Protein AF-A0A820RPF2-F1 (afdb_monomer_lite)

InterPro domains:
  IPR001774 Delta/Serrate/lag-2 (DSL) protein [PF01414] (63-104)
  IPR001774 Delta/Serrate/lag-2 (DSL) protein [SM00051] (49-103)

Sequence (118 aa):
IVEVFDIDDINNHTIHDSIDFYGRTLLDLKLYRTIDIAQPQRLYLRSLFGTYTNLTADFSLYCSPNYYDENCETFCLPNEQRYECDLNTGQKICKHGYIGSDCLSDVRACEDQPCLNN

Radius of gyration: 26.27 Å; chains: 1; bounding box: 56×27×83 Å

Organism: NCBI:txid433720

Structure (mmCIF, N/CA/C/O backbone):
data_AF-A0A820RPF2-F1
#
_entry.id   AF-A0A820RPF2-F1
#
loop_
_atom_site.group_PDB
_atom_site.id
_atom_site.type_symbol
_atom_site.label_atom_id
_atom_site.label_alt_id
_atom_site.label_comp_id
_atom_site.label_asym_id
_atom_site.label_entity_id
_atom_site.label_seq_id
_atom_site.pdbx_PDB_ins_code
_atom_site.Cartn_x
_atom_site.Cartn_y
_atom_site.Cartn_z
_atom_site.occupancy
_atom_site.B_iso_or_equiv
_atom_site.auth_seq_id
_atom_site.auth_comp_id
_atom_site.auth_asym_id
_atom_site.auth_atom_id
_atom_site.pdbx_PDB_model_num
ATOM 1 N N . ILE A 1 1 ? 2.648 -0.717 -17.819 1.00 66.19 1 ILE A N 1
ATOM 2 C CA . ILE A 1 1 ? 3.615 -0.979 -18.914 1.00 66.19 1 ILE A CA 1
ATOM 3 C C . ILE A 1 1 ? 4.735 0.032 -18.730 1.00 66.19 1 ILE A C 1
ATOM 5 O O . ILE A 1 1 ? 4.422 1.166 -18.394 1.00 66.19 1 ILE A O 1
ATOM 9 N N . VAL A 1 2 ? 5.999 -0.379 -18.826 1.00 72.69 2 VAL A N 1
ATOM 10 C CA . VAL A 1 2 ? 7.140 0.552 -18.834 1.00 72.69 2 VAL A CA 1
ATOM 11 C C . VAL A 1 2 ? 7.586 0.712 -20.273 1.00 72.69 2 VAL A C 1
ATOM 13 O O . VAL A 1 2 ? 7.833 -0.294 -20.937 1.00 72.69 2 VAL A O 1
ATOM 16 N N . GLU A 1 3 ? 7.668 1.955 -20.726 1.00 69.62 3 GLU A N 1
ATOM 17 C CA . GLU A 1 3 ? 8.021 2.325 -22.092 1.00 69.62 3 GLU A CA 1
ATOM 18 C C . GLU A 1 3 ? 9.249 3.236 -22.074 1.00 69.62 3 GLU A C 1
ATOM 20 O O . GLU A 1 3 ? 9.348 4.136 -21.239 1.00 69.62 3 GLU A O 1
ATOM 25 N N . VAL A 1 4 ? 10.200 2.971 -22.964 1.00 73.00 4 VAL A N 1
ATOM 26 C CA . VAL A 1 4 ? 11.450 3.718 -23.122 1.00 73.00 4 VAL A CA 1
ATOM 27 C C . VAL A 1 4 ? 11.578 4.083 -24.593 1.00 73.00 4 VAL A C 1
ATOM 29 O O . VAL A 1 4 ? 11.419 3.214 -25.448 1.00 73.00 4 VAL A O 1
ATOM 32 N N . PHE A 1 5 ? 11.851 5.351 -24.875 1.00 68.19 5 PHE A N 1
ATOM 33 C CA . PHE A 1 5 ? 12.005 5.885 -26.225 1.00 68.19 5 PHE A CA 1
ATOM 34 C C . PHE A 1 5 ? 13.313 6.660 -26.296 1.00 68.19 5 PHE A C 1
ATOM 36 O O . PHE A 1 5 ? 13.634 7.399 -25.361 1.00 68.19 5 PHE A O 1
ATOM 43 N N . ASP A 1 6 ? 14.024 6.506 -27.39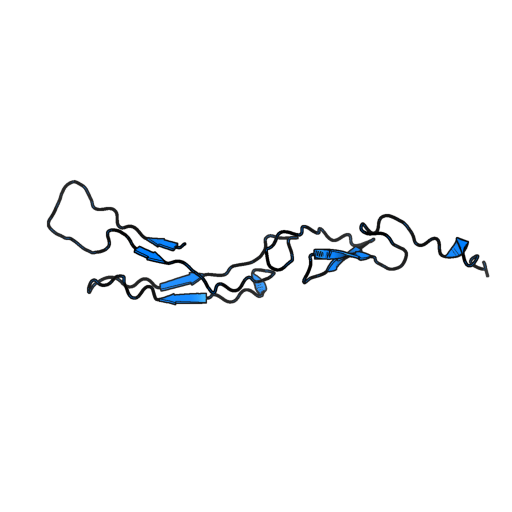9 1.00 68.31 6 ASP A N 1
ATOM 44 C CA . ASP A 1 6 ? 15.100 7.397 -27.803 1.00 68.31 6 ASP A CA 1
ATOM 45 C C . ASP A 1 6 ? 14.537 8.488 -28.720 1.00 68.31 6 ASP A C 1
ATOM 47 O O . ASP A 1 6 ? 13.596 8.254 -29.483 1.00 68.31 6 ASP A O 1
ATOM 51 N N . ILE A 1 7 ? 15.055 9.704 -28.590 1.00 66.75 7 ILE A N 1
ATOM 52 C CA . ILE A 1 7 ? 14.621 10.857 -29.382 1.00 66.75 7 ILE A CA 1
ATOM 53 C C . ILE A 1 7 ? 15.810 11.266 -30.244 1.00 66.75 7 ILE A C 1
ATOM 55 O O . ILE A 1 7 ? 16.695 11.979 -29.774 1.00 66.75 7 ILE A O 1
ATOM 59 N N . ASP A 1 8 ? 15.803 10.840 -31.506 1.00 64.38 8 ASP A N 1
ATOM 60 C CA . ASP A 1 8 ? 16.828 11.229 -32.475 1.00 64.38 8 ASP A CA 1
ATOM 61 C C . ASP A 1 8 ? 16.780 12.740 -32.781 1.00 64.38 8 ASP A C 1
ATOM 63 O O . ASP A 1 8 ? 15.716 13.329 -33.011 1.00 64.38 8 ASP A O 1
ATOM 67 N N . ASP A 1 9 ? 17.956 13.368 -32.872 1.00 60.47 9 ASP A N 1
ATOM 68 C CA . ASP A 1 9 ? 18.114 14.752 -33.327 1.00 60.47 9 ASP A CA 1
ATOM 69 C C . ASP A 1 9 ? 17.951 14.834 -34.862 1.00 60.47 9 ASP A C 1
ATOM 71 O O . ASP A 1 9 ? 18.739 14.286 -35.634 1.00 60.47 9 ASP A O 1
ATOM 75 N N . ILE A 1 10 ? 16.944 15.588 -35.316 1.00 60.91 10 ILE A N 1
ATOM 76 C CA . ILE A 1 10 ? 16.428 15.684 -36.704 1.00 60.91 10 ILE A CA 1
ATOM 77 C C . 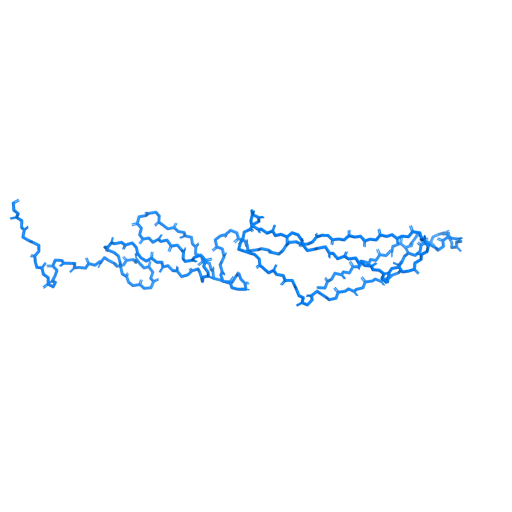ILE A 1 10 ? 17.481 16.068 -37.779 1.00 60.91 10 ILE A C 1
ATOM 79 O O . ILE A 1 10 ? 17.197 15.996 -38.974 1.00 60.91 10 ILE A O 1
ATOM 83 N N . ASN A 1 11 ? 18.707 16.454 -37.407 1.00 59.62 11 ASN A N 1
ATOM 84 C CA . ASN A 1 11 ? 19.642 17.132 -38.314 1.00 59.62 11 ASN A CA 1
ATOM 85 C C . ASN A 1 11 ? 21.009 16.461 -38.547 1.00 59.62 11 ASN A C 1
ATOM 87 O O . ASN A 1 11 ? 21.828 17.065 -39.243 1.00 59.62 11 ASN A O 1
ATOM 91 N N . ASN A 1 12 ? 21.308 15.258 -38.036 1.00 59.03 12 ASN A N 1
ATOM 92 C CA . ASN A 1 12 ? 22.590 14.611 -38.370 1.00 59.03 12 ASN A CA 1
ATOM 93 C C . ASN A 1 12 ? 22.571 13.075 -38.294 1.00 59.03 12 ASN A C 1
ATOM 95 O O . ASN A 1 12 ? 22.893 12.457 -37.283 1.00 59.03 12 ASN A O 1
ATOM 99 N N . HIS A 1 13 ? 22.230 12.458 -39.420 1.00 59.56 13 HIS A N 1
ATOM 100 C CA . HIS A 1 13 ? 21.924 11.036 -39.557 1.00 59.56 13 HIS A CA 1
ATOM 101 C C . HIS A 1 13 ? 23.173 10.159 -39.785 1.00 59.56 13 HIS A C 1
ATOM 103 O O . HIS A 1 13 ? 23.284 9.471 -40.799 1.00 59.56 13 HIS A O 1
ATOM 109 N N . THR A 1 14 ? 24.155 10.189 -38.879 1.00 54.91 14 THR A N 1
ATOM 110 C CA . THR A 1 14 ? 25.343 9.311 -39.008 1.00 54.91 14 THR A CA 1
ATOM 111 C C . THR A 1 14 ? 25.822 8.651 -37.717 1.00 54.91 14 THR A C 1
ATOM 113 O O . THR A 1 14 ? 26.865 8.001 -37.731 1.00 54.91 14 THR A O 1
ATOM 116 N N . ILE A 1 15 ? 25.085 8.766 -36.612 1.00 56.16 15 ILE A N 1
ATOM 117 C CA . ILE A 1 15 ? 25.396 8.049 -35.369 1.00 56.16 15 ILE A CA 1
ATOM 118 C C . ILE A 1 15 ? 24.078 7.509 -34.806 1.00 56.16 15 ILE A C 1
ATOM 120 O O . ILE A 1 15 ? 23.439 8.169 -34.008 1.00 56.16 15 ILE A O 1
ATOM 124 N N . HIS A 1 16 ? 23.623 6.352 -35.296 1.00 57.19 16 HIS A N 1
ATOM 125 C CA . HIS A 1 16 ? 22.514 5.637 -34.656 1.00 57.19 16 HIS A CA 1
ATOM 126 C C . HIS A 1 16 ? 23.057 4.956 -33.400 1.00 57.19 16 HIS A C 1
ATOM 128 O O . HIS A 1 16 ? 23.820 3.990 -33.500 1.00 57.19 16 HIS A O 1
ATOM 134 N N . ASP A 1 17 ? 22.695 5.467 -32.230 1.00 56.38 17 ASP A N 1
ATOM 135 C CA . ASP A 1 17 ? 23.156 5.001 -30.927 1.00 56.38 17 ASP A CA 1
ATOM 136 C C . ASP A 1 17 ? 22.124 4.166 -30.158 1.00 56.38 17 ASP A C 1
ATOM 138 O O . ASP A 1 17 ? 22.404 3.796 -29.034 1.00 56.38 17 ASP A O 1
ATOM 142 N N . SER A 1 18 ? 21.054 3.666 -30.790 1.00 61.06 18 SER A N 1
ATOM 143 C CA . SER A 1 18 ? 20.109 2.695 -30.185 1.00 61.06 18 SER A CA 1
ATOM 144 C C . SER A 1 18 ? 19.358 3.269 -28.951 1.00 61.06 18 SER A C 1
ATOM 146 O O . SER A 1 18 ? 19.916 3.313 -27.855 1.00 61.06 18 SER A O 1
ATOM 148 N N . ILE A 1 19 ? 18.039 3.536 -29.010 1.00 57.97 19 ILE A N 1
ATOM 149 C CA . ILE A 1 19 ? 16.885 2.597 -29.129 1.00 57.97 19 ILE A CA 1
ATOM 150 C C . ILE A 1 19 ? 15.554 3.319 -29.435 1.00 57.97 19 ILE A C 1
ATOM 152 O O . ILE A 1 19 ? 14.977 3.966 -28.569 1.00 57.97 19 ILE A O 1
ATOM 156 N N . ASP A 1 20 ? 14.943 3.044 -30.588 1.00 60.09 20 ASP A N 1
ATOM 157 C CA . ASP A 1 20 ? 13.740 3.760 -31.061 1.00 60.09 20 ASP A CA 1
ATOM 158 C C . ASP A 1 20 ? 12.432 3.510 -30.253 1.00 60.09 20 ASP A C 1
ATOM 160 O O . ASP A 1 20 ? 11.576 4.389 -30.179 1.00 60.09 20 ASP A O 1
ATOM 164 N N . PHE A 1 21 ? 12.234 2.336 -29.627 1.00 61.25 21 PHE A N 1
ATOM 165 C CA . PHE A 1 21 ? 11.159 2.069 -28.640 1.00 61.25 21 PHE A CA 1
ATOM 166 C C . PHE A 1 21 ? 11.364 0.728 -27.917 1.00 61.25 21 PHE A C 1
ATOM 168 O O . PHE A 1 21 ? 11.639 -0.298 -28.542 1.00 61.25 21 PHE A O 1
ATOM 175 N N . TYR A 1 22 ? 11.129 0.697 -26.605 1.00 71.06 22 TYR A N 1
ATOM 176 C CA . TYR A 1 22 ? 11.077 -0.522 -25.804 1.00 71.06 22 TYR A CA 1
ATOM 177 C C . TYR A 1 22 ? 9.918 -0.487 -24.810 1.00 71.06 22 TYR A C 1
ATOM 179 O O . TYR A 1 22 ? 9.898 0.335 -23.899 1.00 71.06 22 TYR A O 1
ATOM 187 N N . GLY A 1 23 ? 8.987 -1.432 -24.940 1.00 68.69 23 GLY A N 1
ATOM 188 C CA . GLY A 1 23 ? 7.879 -1.631 -24.009 1.00 68.69 23 GLY A CA 1
ATOM 189 C C . GLY A 1 23 ? 7.992 -2.961 -23.266 1.00 68.69 23 GLY A C 1
ATOM 190 O O . GLY A 1 23 ? 8.195 -4.010 -23.880 1.00 68.69 23 GLY A O 1
ATOM 191 N N . ARG A 1 24 ? 7.805 -2.954 -21.942 1.00 74.62 24 ARG A N 1
ATOM 192 C CA . ARG A 1 24 ? 7.656 -4.178 -21.140 1.00 74.62 24 ARG A CA 1
ATOM 193 C C . ARG A 1 24 ? 6.444 -4.098 -20.219 1.00 74.62 24 ARG A C 1
ATOM 195 O O . ARG A 1 24 ? 6.334 -3.216 -19.364 1.00 74.62 24 ARG A O 1
ATOM 202 N N . THR A 1 25 ? 5.547 -5.072 -20.345 1.00 74.19 25 THR A N 1
ATOM 203 C CA . THR A 1 25 ? 4.462 -5.282 -19.380 1.00 74.19 25 THR A CA 1
ATOM 204 C C . THR A 1 25 ? 5.016 -5.936 -18.120 1.00 74.19 25 THR A C 1
ATOM 206 O O . THR A 1 25 ? 5.739 -6.930 -18.189 1.00 74.19 25 THR A O 1
ATOM 209 N N . LEU A 1 26 ? 4.686 -5.363 -16.963 1.00 75.50 26 LEU A N 1
ATOM 210 C CA . LEU A 1 26 ? 5.103 -5.872 -15.662 1.00 75.50 26 LEU A CA 1
ATOM 211 C C . LEU A 1 26 ? 3.946 -6.685 -15.083 1.00 75.50 26 LEU A C 1
ATOM 213 O O . LEU A 1 26 ? 2.973 -6.103 -14.617 1.00 75.50 26 LEU A O 1
ATOM 217 N N . LEU A 1 27 ? 4.024 -8.011 -15.206 1.00 71.75 27 LEU A N 1
ATOM 218 C CA . LEU A 1 27 ? 2.938 -8.922 -14.819 1.00 71.75 27 LEU A CA 1
ATOM 219 C C . LEU A 1 27 ? 3.035 -9.398 -13.359 1.00 71.75 27 LEU A C 1
ATOM 221 O O . LEU A 1 27 ? 2.017 -9.750 -12.783 1.00 71.75 27 LEU A O 1
ATOM 225 N N . ASP A 1 28 ? 4.224 -9.335 -12.747 1.00 76.94 28 ASP A N 1
ATOM 226 C CA . ASP A 1 28 ? 4.498 -9.936 -11.428 1.00 76.94 28 ASP A CA 1
ATOM 227 C C . ASP A 1 28 ? 4.908 -8.904 -10.361 1.00 76.94 28 ASP A C 1
ATOM 229 O O . ASP A 1 28 ? 5.702 -9.191 -9.457 1.00 76.94 28 ASP A O 1
ATOM 233 N N . LEU A 1 29 ? 4.403 -7.671 -10.471 1.00 83.00 29 LEU A N 1
ATOM 234 C CA . LEU A 1 29 ? 4.681 -6.654 -9.462 1.00 83.00 29 LEU A CA 1
ATOM 235 C C . LEU A 1 29 ? 3.996 -7.016 -8.149 1.00 83.00 29 LEU A C 1
ATOM 237 O O . LEU A 1 29 ? 2.799 -7.282 -8.099 1.00 83.00 29 LEU A O 1
ATOM 241 N N . LYS A 1 30 ? 4.771 -6.984 -7.068 1.00 89.38 30 LYS A N 1
ATOM 242 C CA . LYS A 1 30 ? 4.242 -7.124 -5.716 1.00 89.38 30 LYS A CA 1
ATOM 243 C C . LYS A 1 30 ? 3.834 -5.744 -5.251 1.00 89.38 30 LYS A C 1
ATOM 245 O O . LYS A 1 30 ? 4.659 -4.828 -5.238 1.00 89.38 30 LYS A O 1
ATOM 250 N N . LEU A 1 31 ? 2.574 -5.632 -4.870 1.00 90.50 31 LEU A N 1
ATOM 251 C CA . LEU A 1 31 ? 2.058 -4.476 -4.176 1.00 90.50 31 LEU A CA 1
ATOM 252 C C . LEU A 1 31 ? 2.394 -4.591 -2.689 1.00 90.50 31 LEU A C 1
ATOM 254 O O . LEU A 1 31 ? 2.215 -5.642 -2.073 1.00 90.50 31 LEU A O 1
ATOM 258 N N . TYR A 1 32 ? 2.893 -3.502 -2.123 1.00 92.94 32 TYR A N 1
ATOM 259 C CA . TYR A 1 32 ? 3.178 -3.378 -0.703 1.00 92.94 32 TYR A CA 1
ATOM 260 C C . TYR A 1 32 ? 2.209 -2.395 -0.058 1.00 92.94 32 TYR A C 1
ATOM 262 O O . TYR A 1 32 ? 1.703 -1.472 -0.686 1.00 92.94 32 TYR A O 1
ATOM 270 N N . ARG A 1 33 ? 1.972 -2.548 1.240 1.00 91.81 33 ARG A N 1
ATOM 271 C CA . ARG A 1 33 ? 1.077 -1.631 1.950 1.00 91.81 33 ARG A CA 1
ATOM 272 C C . ARG A 1 33 ? 1.648 -0.213 2.021 1.00 91.81 33 ARG A C 1
ATOM 274 O O . ARG A 1 33 ? 0.924 0.757 1.858 1.00 91.81 33 ARG A O 1
ATOM 281 N N . THR A 1 34 ? 2.943 -0.091 2.287 1.00 91.00 34 THR A N 1
ATOM 282 C CA . THR A 1 34 ? 3.603 1.192 2.533 1.00 91.00 34 THR A CA 1
ATOM 283 C C . THR A 1 34 ? 5.027 1.186 1.989 1.00 91.00 34 THR A C 1
ATOM 285 O O . THR A 1 34 ? 5.620 0.128 1.763 1.00 91.00 34 THR A O 1
ATOM 288 N N . ILE A 1 35 ? 5.586 2.379 1.775 1.00 90.88 35 ILE A N 1
ATOM 289 C CA . ILE A 1 35 ? 6.933 2.542 1.215 1.00 90.88 35 ILE A CA 1
ATOM 290 C C . ILE A 1 35 ? 8.036 1.977 2.126 1.00 90.88 35 ILE A C 1
ATOM 292 O O . ILE A 1 35 ? 9.039 1.485 1.625 1.00 90.88 35 ILE A O 1
ATOM 296 N N . ASP A 1 36 ? 7.851 1.992 3.449 1.00 91.69 36 ASP A N 1
ATOM 297 C CA . ASP A 1 36 ? 8.836 1.522 4.435 1.00 91.69 36 ASP A CA 1
ATOM 298 C C . ASP A 1 36 ? 9.065 0.006 4.399 1.00 91.69 36 ASP A C 1
ATOM 300 O O . ASP A 1 36 ? 10.165 -0.456 4.701 1.00 91.69 36 ASP A O 1
ATOM 304 N N . ILE A 1 37 ? 8.057 -0.768 3.988 1.00 91.25 37 ILE A N 1
ATOM 305 C CA . ILE A 1 37 ? 8.178 -2.223 3.815 1.00 91.25 37 ILE A CA 1
ATOM 306 C C . ILE A 1 37 ? 8.400 -2.628 2.356 1.00 91.25 37 ILE A C 1
ATOM 308 O O . ILE A 1 37 ? 8.670 -3.802 2.081 1.00 91.25 37 ILE A O 1
ATOM 312 N N . ALA A 1 38 ? 8.252 -1.689 1.418 1.00 92.75 38 ALA A N 1
ATOM 313 C CA . ALA A 1 38 ? 8.332 -1.976 -0.001 1.00 92.75 38 ALA A CA 1
ATOM 314 C C . ALA A 1 38 ? 9.753 -2.386 -0.391 1.00 92.75 38 ALA A C 1
ATOM 316 O O . ALA A 1 38 ? 10.718 -1.657 -0.163 1.00 92.75 38 ALA A O 1
ATOM 317 N N . GLN A 1 39 ? 9.877 -3.563 -1.004 1.00 91.50 39 GLN A N 1
ATOM 318 C CA . GLN A 1 39 ? 11.154 -4.044 -1.518 1.00 91.50 39 GLN A CA 1
ATOM 319 C C . GLN A 1 39 ? 11.235 -3.771 -3.022 1.00 91.50 39 GLN A C 1
ATOM 321 O O . GLN A 1 39 ? 10.330 -4.190 -3.753 1.00 91.50 39 GLN A O 1
ATOM 326 N N . PRO A 1 40 ? 12.303 -3.103 -3.495 1.00 89.69 40 PRO A N 1
ATOM 327 C CA . PRO A 1 40 ? 12.447 -2.782 -4.902 1.00 89.69 40 PRO A CA 1
ATOM 328 C C . PRO A 1 40 ? 12.600 -4.055 -5.729 1.00 89.69 40 PRO A C 1
ATOM 330 O O . PRO A 1 40 ? 13.434 -4.922 -5.454 1.00 89.69 40 PRO A O 1
ATOM 333 N N . GLN A 1 41 ? 11.797 -4.150 -6.779 1.00 87.75 41 GLN A N 1
ATOM 334 C CA . GLN A 1 41 ? 11.901 -5.193 -7.780 1.00 87.75 41 GLN A CA 1
ATOM 335 C C . GLN A 1 41 ? 12.785 -4.721 -8.918 1.00 87.75 41 GLN A C 1
ATOM 337 O O . GLN A 1 41 ? 12.443 -3.783 -9.642 1.00 87.75 41 GLN A O 1
ATOM 342 N N . ARG A 1 42 ? 13.920 -5.403 -9.081 1.00 85.06 42 ARG A N 1
ATOM 343 C CA . ARG A 1 42 ? 14.884 -5.100 -10.132 1.00 85.06 42 ARG A CA 1
ATOM 344 C C . ARG A 1 42 ? 14.508 -5.758 -11.444 1.00 85.06 42 ARG A C 1
ATOM 346 O O . ARG A 1 42 ? 14.376 -6.980 -11.529 1.00 85.06 42 ARG A O 1
ATOM 353 N N . LEU A 1 43 ? 14.440 -4.953 -12.495 1.00 78.56 43 LEU A N 1
ATOM 354 C CA . LEU A 1 43 ? 14.203 -5.403 -13.854 1.00 78.56 43 LEU A CA 1
ATOM 355 C C . LEU A 1 43 ? 15.404 -5.072 -14.732 1.00 78.56 43 LEU A C 1
ATOM 357 O O . LEU A 1 43 ? 15.780 -3.916 -14.915 1.00 78.56 43 LEU A O 1
ATOM 361 N N . TYR A 1 44 ? 15.980 -6.124 -15.309 1.00 73.75 44 TYR A N 1
ATOM 362 C CA . TYR A 1 44 ? 17.013 -6.014 -16.331 1.00 73.75 44 TYR A CA 1
ATOM 363 C C . TYR A 1 44 ? 16.342 -5.971 -17.697 1.00 73.75 44 TYR A C 1
ATOM 365 O O . TYR A 1 44 ? 15.799 -6.981 -18.157 1.00 73.75 44 TYR A O 1
ATOM 373 N N . LEU A 1 45 ? 16.376 -4.818 -18.354 1.00 69.88 45 LEU A N 1
ATOM 374 C CA . LEU A 1 45 ? 15.800 -4.651 -19.683 1.00 69.88 45 LEU A CA 1
ATOM 375 C C . LEU A 1 45 ? 16.842 -5.099 -20.712 1.00 69.88 45 LEU A C 1
ATOM 377 O O . LEU A 1 45 ? 17.501 -4.305 -21.368 1.00 69.88 45 LEU A O 1
ATOM 381 N N . ARG A 1 46 ? 17.050 -6.422 -20.777 1.00 59.28 46 ARG A N 1
ATOM 382 C CA . ARG A 1 46 ? 18.133 -7.035 -21.564 1.00 59.28 46 ARG A CA 1
ATOM 383 C C . ARG A 1 46 ? 17.923 -6.894 -23.069 1.00 59.28 46 ARG A C 1
ATOM 385 O O . ARG A 1 46 ? 18.902 -6.844 -23.789 1.00 59.28 46 ARG A O 1
ATOM 392 N N . SER A 1 47 ? 16.676 -6.783 -23.534 1.00 51.44 47 SER A N 1
ATOM 393 C CA . SER A 1 47 ? 16.339 -6.651 -24.960 1.00 51.44 47 SER A CA 1
ATOM 394 C C . SER A 1 47 ? 16.381 -5.203 -25.469 1.00 51.44 47 SER A C 1
ATOM 396 O O . SER A 1 47 ? 15.559 -4.804 -26.286 1.00 51.44 47 SER A O 1
ATOM 398 N N . LEU A 1 48 ? 17.350 -4.440 -24.972 1.00 54.38 48 LEU A N 1
ATOM 399 C CA . LEU A 1 48 ? 17.752 -3.115 -25.436 1.00 54.38 48 LEU A CA 1
ATOM 400 C C . LEU A 1 48 ? 19.032 -3.243 -26.300 1.00 54.38 48 LEU A C 1
ATOM 402 O O . LEU A 1 48 ? 19.978 -2.477 -26.154 1.00 54.38 48 LEU A O 1
ATOM 406 N N . PHE A 1 49 ? 19.128 -4.308 -27.108 1.00 47.75 49 PHE A N 1
ATOM 407 C CA . PHE A 1 49 ? 20.394 -4.807 -27.662 1.00 47.75 49 PHE A CA 1
ATOM 408 C C . PHE A 1 49 ? 20.974 -3.925 -28.782 1.00 47.75 49 PHE A C 1
ATOM 410 O O . PHE A 1 49 ? 20.857 -4.239 -29.963 1.00 47.75 49 PHE A O 1
ATOM 417 N N . GLY A 1 50 ? 21.697 -2.885 -28.370 1.00 52.03 50 GLY A N 1
ATOM 418 C CA . GLY A 1 50 ? 22.940 -2.429 -28.994 1.00 52.03 50 GLY A CA 1
ATOM 419 C C . GLY A 1 50 ? 24.130 -2.703 -28.057 1.00 52.03 50 GLY A C 1
ATOM 420 O O . GLY A 1 50 ? 23.949 -3.015 -26.881 1.00 52.03 50 GLY A O 1
ATOM 421 N N . THR A 1 51 ? 25.370 -2.593 -28.539 1.00 54.91 51 THR A N 1
ATOM 422 C CA . THR A 1 51 ? 26.600 -2.822 -27.740 1.00 54.91 51 THR A CA 1
ATOM 423 C C . THR A 1 51 ? 26.875 -1.772 -26.655 1.00 54.91 51 THR A C 1
ATOM 425 O O . THR A 1 51 ? 27.826 -1.937 -25.892 1.00 54.91 51 THR A O 1
ATOM 428 N N . TYR A 1 52 ? 26.082 -0.699 -26.585 1.00 62.19 52 TYR A N 1
ATOM 429 C CA . TYR A 1 52 ? 26.451 0.531 -25.875 1.00 62.19 52 TYR A CA 1
ATOM 430 C C . TYR A 1 52 ? 25.532 0.913 -24.706 1.00 62.19 52 TYR A C 1
ATOM 432 O O . TYR A 1 52 ? 25.949 1.709 -23.866 1.00 62.19 52 TYR A O 1
ATOM 440 N N . THR A 1 53 ? 24.342 0.313 -24.580 1.00 65.06 53 THR A N 1
ATOM 441 C CA . THR A 1 53 ? 23.321 0.778 -23.624 1.00 65.06 53 THR A CA 1
ATOM 442 C C . THR A 1 53 ? 22.881 -0.342 -22.682 1.00 65.06 53 THR A C 1
ATOM 444 O O . THR A 1 53 ? 22.557 -1.450 -23.104 1.00 65.06 53 THR A O 1
ATOM 447 N N . ASN A 1 54 ? 22.859 -0.059 -21.376 1.00 69.94 54 ASN A N 1
ATOM 448 C CA . ASN A 1 54 ? 22.331 -0.961 -20.352 1.00 69.94 54 ASN A CA 1
ATOM 449 C C . ASN A 1 54 ? 21.368 -0.189 -19.450 1.00 69.94 54 ASN A C 1
ATOM 451 O O . ASN A 1 54 ? 21.773 0.762 -18.783 1.00 69.94 54 ASN A O 1
ATOM 455 N N . LEU A 1 55 ? 20.106 -0.621 -19.413 1.00 72.50 55 LEU A N 1
ATOM 456 C CA . LEU A 1 55 ? 19.091 -0.060 -18.531 1.00 72.50 55 LEU A CA 1
ATOM 457 C C . LEU A 1 55 ? 18.686 -1.088 -17.476 1.00 72.50 55 LEU A C 1
ATOM 459 O O . LEU A 1 55 ? 18.184 -2.179 -17.768 1.00 72.50 55 LEU A O 1
ATOM 463 N N . THR A 1 56 ? 18.878 -0.693 -16.226 1.00 76.44 56 THR A N 1
ATOM 464 C CA . THR A 1 56 ? 18.353 -1.387 -15.055 1.00 76.44 56 THR A CA 1
ATOM 465 C C . THR A 1 56 ? 17.385 -0.447 -14.364 1.00 76.44 56 THR A C 1
ATOM 467 O O . THR A 1 56 ? 17.720 0.710 -14.124 1.00 76.44 56 THR A O 1
ATOM 470 N N . ALA A 1 57 ? 16.195 -0.943 -14.050 1.00 79.56 57 ALA A N 1
ATOM 471 C CA . ALA A 1 57 ? 15.180 -0.170 -13.356 1.00 79.56 57 ALA A CA 1
ATOM 472 C C . ALA A 1 57 ? 14.695 -0.936 -12.125 1.00 79.56 57 ALA A C 1
ATOM 474 O O . ALA A 1 57 ? 14.442 -2.141 -12.195 1.00 79.56 57 ALA A O 1
ATOM 475 N N . ASP A 1 58 ? 14.580 -0.219 -11.013 1.00 85.94 58 ASP A N 1
ATOM 476 C CA . ASP A 1 58 ? 14.085 -0.731 -9.743 1.00 85.94 58 ASP A CA 1
ATOM 477 C C . ASP A 1 58 ? 12.714 -0.098 -9.478 1.00 85.94 58 ASP A C 1
ATOM 479 O O . ASP A 1 58 ? 12.580 1.126 -9.491 1.00 85.94 58 ASP A O 1
ATOM 483 N N . PHE A 1 59 ? 11.691 -0.924 -9.252 1.00 86.19 59 PHE A N 1
ATOM 484 C CA . PHE A 1 59 ? 10.325 -0.457 -9.010 1.00 86.19 59 PHE A CA 1
ATOM 485 C C . PHE A 1 59 ? 9.792 -0.973 -7.680 1.00 86.19 59 PHE A C 1
ATOM 487 O O . PHE A 1 59 ? 9.924 -2.155 -7.364 1.00 86.19 59 PHE A O 1
ATOM 494 N N . SER A 1 60 ? 9.116 -0.096 -6.949 1.00 89.94 60 SER A N 1
ATOM 495 C CA . SER A 1 60 ? 8.341 -0.439 -5.760 1.00 89.94 60 SER A CA 1
ATOM 496 C C . SER A 1 60 ? 6.917 0.050 -5.963 1.00 89.94 60 SER A C 1
ATOM 498 O O . SER A 1 60 ? 6.706 1.232 -6.226 1.00 89.94 60 SER A O 1
ATOM 500 N N . LEU A 1 61 ? 5.945 -0.851 -5.842 1.00 91.56 61 LEU A N 1
ATOM 501 C CA . LEU A 1 61 ? 4.528 -0.508 -5.862 1.00 91.56 61 LEU A CA 1
ATOM 502 C C . LEU A 1 61 ? 4.004 -0.537 -4.434 1.00 91.56 61 LEU A C 1
ATOM 504 O O . LEU A 1 61 ? 4.194 -1.531 -3.735 1.00 91.56 61 LEU A O 1
ATOM 508 N N . TYR A 1 62 ? 3.355 0.535 -3.996 1.00 93.88 62 TYR A N 1
ATOM 509 C CA . TYR A 1 62 ? 2.751 0.584 -2.673 1.00 93.88 62 TYR A CA 1
ATOM 510 C C . TYR A 1 62 ? 1.505 1.465 -2.634 1.00 93.88 62 TYR A C 1
ATOM 512 O O . TYR A 1 62 ? 1.333 2.334 -3.490 1.00 93.88 62 TYR A O 1
ATOM 520 N N . CYS A 1 63 ? 0.644 1.245 -1.640 1.00 96.00 63 CYS A N 1
ATOM 521 C CA . CYS A 1 63 ? -0.563 2.045 -1.470 1.00 96.00 63 CYS A CA 1
ATOM 522 C C . CYS A 1 63 ? -0.270 3.480 -1.025 1.00 96.00 63 CYS A C 1
ATOM 524 O O . CYS A 1 63 ? 0.684 3.766 -0.297 1.00 96.00 63 CYS A O 1
ATOM 526 N N . SER A 1 64 ? -1.132 4.402 -1.457 1.00 96.00 64 SER A N 1
ATOM 527 C CA . SER A 1 64 ? -1.127 5.772 -0.941 1.00 96.00 64 SER A CA 1
ATOM 528 C C . SER A 1 64 ? -1.502 5.789 0.548 1.00 96.00 64 SER A C 1
ATOM 530 O O . SER A 1 64 ? -2.150 4.857 1.027 1.00 96.00 64 SER A O 1
ATOM 532 N N . PRO A 1 65 ? -1.139 6.842 1.305 1.00 95.25 65 PRO A N 1
ATOM 533 C CA . PRO A 1 65 ? -1.484 6.923 2.720 1.00 95.25 65 PRO A CA 1
ATOM 534 C C . PRO A 1 65 ? -2.984 6.726 2.960 1.00 95.25 65 PRO A C 1
ATOM 5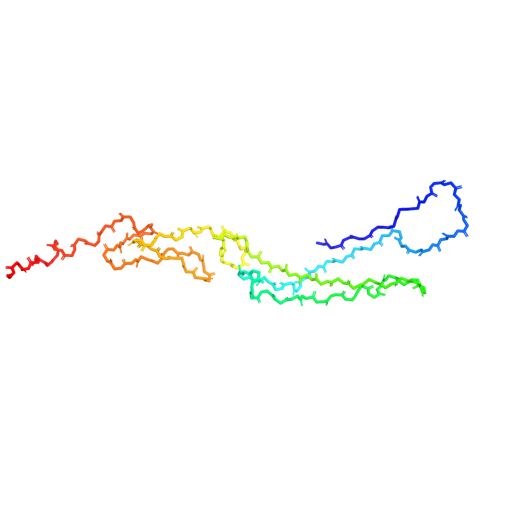36 O O . PRO A 1 65 ? -3.800 7.354 2.286 1.00 95.25 65 PRO A O 1
ATOM 539 N N . ASN A 1 66 ? -3.326 5.905 3.956 1.00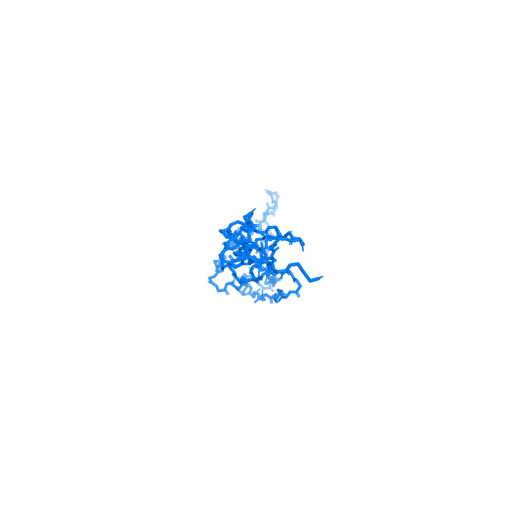 96.00 66 ASN A N 1
ATOM 540 C CA . ASN A 1 66 ? -4.702 5.560 4.340 1.00 96.00 66 ASN A CA 1
ATOM 541 C C . ASN A 1 66 ? -5.485 4.736 3.302 1.00 96.00 66 ASN A C 1
ATOM 543 O O . ASN A 1 66 ? -6.696 4.596 3.448 1.00 96.00 66 ASN A O 1
ATOM 547 N N . TYR A 1 67 ? -4.822 4.187 2.282 1.00 97.44 67 TYR A N 1
ATOM 548 C CA . TYR A 1 67 ? -5.398 3.182 1.391 1.00 97.44 67 TYR A CA 1
ATOM 549 C C . TYR A 1 67 ? -4.819 1.806 1.713 1.00 97.44 67 TYR A C 1
ATOM 551 O O . TYR A 1 67 ? -3.624 1.661 1.977 1.00 97.44 67 TYR A O 1
ATOM 559 N N . TYR A 1 68 ? -5.690 0.810 1.703 1.00 95.50 68 TYR A N 1
ATOM 560 C CA . TYR A 1 68 ? -5.410 -0.572 2.086 1.00 95.50 68 TYR A CA 1
ATOM 561 C C . TYR A 1 68 ? -6.031 -1.509 1.054 1.00 95.50 68 TYR A C 1
ATOM 563 O O . TYR A 1 68 ? -6.560 -1.016 0.067 1.00 95.50 68 TYR A O 1
ATOM 571 N N . ASP A 1 69 ? -6.010 -2.817 1.326 1.00 94.44 69 ASP A N 1
ATOM 572 C CA . ASP A 1 69 ? -6.380 -3.905 0.415 1.00 94.44 69 ASP A CA 1
ATOM 573 C C . ASP A 1 69 ? -5.341 -4.225 -0.669 1.00 94.44 69 ASP A C 1
ATOM 575 O O . ASP A 1 69 ? -4.272 -3.619 -0.766 1.00 94.44 69 ASP A O 1
ATOM 579 N N . GLU A 1 70 ? -5.624 -5.289 -1.415 1.00 92.19 70 GLU A N 1
ATOM 580 C CA . GLU A 1 70 ? -4.763 -5.838 -2.461 1.00 92.19 70 GLU A CA 1
ATOM 581 C C . GLU A 1 70 ? -4.704 -4.979 -3.733 1.00 92.19 70 GLU A C 1
ATOM 583 O O . GLU A 1 70 ? -3.852 -5.225 -4.585 1.00 92.19 70 GLU A O 1
ATOM 588 N N . ASN A 1 71 ? -5.567 -3.966 -3.844 1.00 93.12 71 ASN A N 1
ATOM 589 C CA . ASN A 1 71 ? -5.682 -3.049 -4.977 1.00 93.12 71 ASN A CA 1
ATOM 590 C C . ASN A 1 71 ? -5.534 -1.567 -4.572 1.00 93.12 71 ASN A C 1
ATOM 592 O O . ASN A 1 71 ? -5.558 -0.694 -5.439 1.00 93.12 71 ASN A O 1
ATOM 596 N N . CYS A 1 72 ? -5.332 -1.270 -3.283 1.00 96.06 72 CYS A N 1
ATOM 597 C CA . CYS A 1 72 ? -5.322 0.080 -2.717 1.00 96.06 72 CYS A CA 1
ATOM 598 C C . CYS A 1 72 ? -6.634 0.852 -2.938 1.00 96.06 72 CYS A C 1
ATOM 600 O O . CYS A 1 72 ? -6.602 2.071 -3.129 1.00 96.06 72 CYS A O 1
ATOM 602 N N . GLU A 1 73 ? -7.779 0.172 -2.942 1.00 96.62 73 GLU A N 1
ATOM 603 C CA . GLU A 1 73 ? -9.078 0.795 -3.238 1.00 96.62 73 GLU A CA 1
ATOM 604 C C . GLU A 1 73 ? -9.819 1.233 -1.969 1.00 96.62 73 GLU A C 1
ATOM 606 O O . GLU A 1 73 ? -10.593 2.196 -1.987 1.00 96.62 73 GLU A O 1
ATOM 611 N N . THR A 1 74 ? -9.547 0.582 -0.839 1.00 97.12 74 THR A N 1
ATOM 612 C CA . THR A 1 74 ? -10.237 0.853 0.420 1.00 97.12 74 THR A CA 1
ATOM 613 C C . THR A 1 74 ? -9.548 1.960 1.208 1.00 97.12 74 THR A C 1
ATOM 615 O O . THR A 1 74 ? -8.472 1.773 1.780 1.00 97.12 74 THR A O 1
ATOM 618 N N . PHE A 1 75 ? -10.203 3.120 1.289 1.00 96.88 75 PHE A N 1
ATOM 619 C CA . PHE A 1 75 ? -9.763 4.237 2.123 1.00 96.88 75 PHE A CA 1
ATOM 620 C C . PHE A 1 75 ? -10.209 4.078 3.583 1.00 96.88 75 PHE A C 1
ATOM 622 O O . PHE A 1 75 ? -11.400 3.928 3.867 1.00 96.88 75 PHE A O 1
ATOM 629 N N . CYS A 1 76 ? -9.275 4.224 4.522 1.00 96.94 76 CYS A N 1
ATOM 630 C CA . CYS A 1 76 ? -9.568 4.303 5.946 1.00 96.94 76 CYS A CA 1
ATOM 631 C C . CYS A 1 76 ? -8.605 5.239 6.674 1.00 96.94 76 CYS A C 1
ATOM 633 O O . CYS A 1 76 ? -7.409 4.987 6.774 1.00 96.94 76 CYS A O 1
ATOM 635 N N . LEU A 1 77 ? -9.147 6.319 7.231 1.00 96.31 77 LEU A N 1
ATOM 636 C CA . LEU A 1 77 ? -8.405 7.219 8.105 1.00 96.31 77 LEU A CA 1
ATOM 637 C C . LEU A 1 77 ? -8.718 6.851 9.563 1.00 96.31 77 LEU A C 1
ATOM 639 O O . LEU A 1 77 ? -9.874 7.002 9.966 1.00 96.31 77 LEU A O 1
ATOM 643 N N . PRO A 1 78 ? -7.745 6.371 10.358 1.00 94.00 78 PRO A N 1
ATOM 644 C CA . PRO A 1 78 ? -8.012 5.923 11.718 1.00 94.00 78 PRO A CA 1
ATOM 645 C C . PRO A 1 78 ? -8.494 7.074 12.606 1.00 94.00 78 PRO A C 1
ATOM 647 O O . PRO A 1 78 ? -8.062 8.220 12.473 1.00 94.00 78 PRO A O 1
ATOM 650 N N . ASN A 1 79 ? -9.368 6.749 13.557 1.00 94.50 79 ASN A N 1
ATOM 651 C CA . ASN A 1 79 ? -9.820 7.670 14.589 1.00 94.50 79 ASN A CA 1
ATOM 652 C C . ASN A 1 79 ? -9.347 7.159 15.949 1.00 94.50 79 ASN A C 1
ATOM 654 O O . ASN A 1 79 ? -9.864 6.167 16.464 1.00 94.50 79 ASN A O 1
ATOM 658 N N . GLU A 1 80 ? -8.411 7.876 16.569 1.00 90.12 80 GLU A N 1
ATOM 659 C CA . GLU A 1 80 ? -7.783 7.453 17.825 1.00 90.12 80 GLU A CA 1
ATOM 660 C C . GLU A 1 80 ? -8.771 7.126 18.954 1.00 90.12 80 GLU A C 1
ATOM 662 O O . GLU A 1 80 ? -8.440 6.340 19.840 1.00 90.12 80 GLU A O 1
ATOM 667 N N . GLN A 1 81 ? -9.987 7.669 18.931 1.00 91.81 81 GLN A N 1
ATOM 668 C CA . GLN A 1 81 ? -10.987 7.433 19.969 1.00 91.81 81 GLN A CA 1
ATOM 669 C C . GLN A 1 81 ? -11.932 6.277 19.639 1.00 91.81 81 GLN A C 1
ATOM 671 O O . GLN A 1 81 ? -12.373 5.587 20.555 1.00 91.81 81 GLN A O 1
ATOM 676 N N . ARG A 1 82 ? -12.245 6.054 18.356 1.00 94.12 82 ARG A N 1
ATOM 677 C CA . ARG A 1 82 ? -13.377 5.200 17.957 1.00 94.12 82 ARG A CA 1
ATOM 678 C C . ARG A 1 82 ? -13.007 3.943 17.193 1.00 94.12 82 ARG A C 1
ATOM 680 O O . ARG A 1 82 ? -13.654 2.920 17.390 1.00 94.12 82 ARG A O 1
ATOM 687 N N . TYR A 1 83 ? -12.011 4.000 16.315 1.00 96.38 83 TYR A N 1
ATOM 688 C CA . TYR A 1 83 ? -11.667 2.862 15.468 1.00 96.38 83 TYR A CA 1
ATOM 689 C C . TYR A 1 83 ? -10.253 2.950 14.915 1.00 96.38 83 TYR A C 1
ATOM 691 O O . TYR A 1 83 ? -9.703 4.028 14.693 1.00 96.38 83 TYR A O 1
ATOM 699 N N . GLU A 1 84 ? -9.686 1.789 14.645 1.00 96.94 84 GLU A N 1
ATOM 700 C CA . GLU A 1 84 ? -8.472 1.642 13.851 1.00 96.94 84 GLU A CA 1
ATOM 701 C C . GLU A 1 84 ? -8.802 1.045 12.482 1.00 96.94 84 GLU A C 1
ATOM 703 O O . GLU A 1 84 ? -9.920 0.591 12.245 1.00 96.94 84 GLU A O 1
ATOM 708 N N . CYS A 1 85 ? -7.848 1.103 11.560 1.00 96.56 85 CYS A N 1
ATOM 709 C CA . CYS A 1 85 ? -8.002 0.539 10.226 1.00 96.56 85 CYS A CA 1
ATOM 710 C C . CYS A 1 85 ? -7.309 -0.818 10.176 1.00 96.56 85 CYS A C 1
ATOM 712 O O . CYS A 1 85 ? -6.132 -0.924 10.531 1.00 96.56 85 CYS A O 1
ATOM 714 N N . ASP A 1 86 ? -8.025 -1.841 9.720 1.00 95.44 86 ASP A N 1
ATOM 715 C CA . ASP A 1 86 ? -7.443 -3.143 9.444 1.00 95.44 86 ASP A CA 1
ATOM 716 C C . ASP A 1 86 ? -6.337 -2.997 8.397 1.00 95.44 86 ASP A C 1
ATOM 718 O O . ASP A 1 86 ? -6.529 -2.439 7.316 1.00 95.44 86 ASP A O 1
ATOM 722 N N . LEU A 1 87 ? -5.157 -3.507 8.726 1.00 92.44 87 LEU A N 1
ATOM 723 C CA . LEU A 1 87 ? -3.963 -3.278 7.924 1.00 92.44 87 LEU A CA 1
ATOM 724 C C . LEU A 1 87 ? -3.954 -4.042 6.594 1.00 92.44 87 LEU A C 1
ATOM 726 O O . LEU A 1 87 ? -3.115 -3.727 5.749 1.00 92.44 87 LEU A O 1
ATOM 730 N N . ASN A 1 88 ? -4.832 -5.035 6.422 1.00 92.75 88 ASN A N 1
ATOM 731 C CA . ASN A 1 88 ? -4.915 -5.849 5.212 1.00 92.75 88 ASN A CA 1
ATOM 732 C C . ASN A 1 88 ? -6.073 -5.419 4.316 1.00 92.75 88 ASN A C 1
ATOM 734 O O . ASN A 1 88 ? -5.924 -5.451 3.108 1.00 92.75 88 ASN A O 1
ATOM 738 N N . THR A 1 89 ? -7.206 -5.029 4.892 1.00 95.62 89 THR A N 1
ATOM 739 C CA . THR A 1 89 ? -8.464 -4.774 4.173 1.00 95.62 89 THR A CA 1
ATOM 740 C C . THR A 1 89 ? -8.895 -3.314 4.205 1.00 95.62 89 THR A C 1
ATOM 742 O O . THR A 1 89 ? -9.752 -2.926 3.425 1.00 95.62 89 THR A O 1
ATOM 745 N N . GLY A 1 90 ? -8.365 -2.505 5.126 1.00 96.00 90 GLY A N 1
ATOM 746 C CA . GLY A 1 90 ? -8.824 -1.135 5.357 1.00 96.00 90 GLY A CA 1
ATOM 747 C C . GLY A 1 90 ? -10.165 -1.031 6.076 1.00 96.00 90 GLY A C 1
ATOM 748 O O . GLY A 1 90 ? -10.682 0.070 6.234 1.00 96.00 90 GLY A O 1
ATOM 749 N N . GLN A 1 91 ? -10.761 -2.135 6.530 1.00 96.56 91 GLN A N 1
ATOM 750 C CA . GLN A 1 91 ? -12.015 -2.073 7.278 1.00 96.56 91 GLN A CA 1
ATOM 751 C C . GLN A 1 91 ? -11.819 -1.406 8.642 1.00 96.56 91 GLN A C 1
ATOM 753 O O . GLN A 1 91 ? -10.783 -1.558 9.289 1.00 96.56 91 GLN A O 1
ATOM 758 N N . LYS A 1 92 ? -12.836 -0.677 9.104 1.00 97.38 92 LYS A N 1
ATOM 759 C CA . LYS A 1 92 ? -12.816 -0.057 10.431 1.00 97.38 92 LYS A CA 1
ATOM 760 C C . LYS A 1 92 ? -13.000 -1.129 11.499 1.00 97.38 92 LYS A C 1
ATOM 762 O O . LYS A 1 92 ? -14.011 -1.825 11.527 1.00 97.38 92 LYS A O 1
ATOM 767 N N . ILE A 1 93 ? -12.038 -1.220 12.405 1.00 96.94 93 ILE A N 1
ATOM 768 C CA . ILE A 1 93 ? -12.093 -2.060 13.597 1.00 96.94 93 ILE A CA 1
ATOM 769 C C . ILE A 1 93 ? -12.509 -1.164 14.760 1.00 96.94 93 ILE A C 1
ATOM 771 O O . ILE A 1 93 ? -11.751 -0.292 15.194 1.00 96.94 93 ILE A O 1
ATOM 775 N N . CYS A 1 94 ? -13.734 -1.350 15.249 1.00 96.25 94 CYS A N 1
ATOM 776 C CA . CYS A 1 94 ? -14.273 -0.528 16.325 1.00 96.25 94 CYS A CA 1
ATOM 777 C C . CYS A 1 94 ? -13.539 -0.782 17.640 1.00 96.25 94 CYS A C 1
ATOM 779 O O . CYS A 1 94 ? -13.339 -1.924 18.057 1.00 96.25 94 CYS A O 1
ATOM 781 N N . LYS A 1 95 ? -13.180 0.304 18.323 1.00 94.69 95 LYS A N 1
ATOM 782 C CA . LYS A 1 95 ? -12.665 0.247 19.688 1.00 94.69 95 LYS A CA 1
ATOM 783 C C . LYS A 1 95 ? -13.780 -0.133 20.656 1.00 94.69 95 LYS A C 1
ATOM 785 O O . LYS A 1 95 ? -14.969 -0.028 20.352 1.00 94.69 95 LYS A O 1
ATOM 790 N N . HIS A 1 96 ? -13.378 -0.559 21.850 1.00 91.50 96 HIS A N 1
ATOM 791 C CA . HIS A 1 96 ? -14.318 -0.923 22.900 1.00 91.50 96 HIS A CA 1
ATOM 792 C C . HIS A 1 96 ? -15.310 0.215 23.174 1.00 91.50 96 HIS A C 1
ATOM 794 O O . HIS A 1 96 ? -14.911 1.369 23.314 1.00 91.50 96 HIS A O 1
ATOM 800 N N . GLY A 1 97 ? -16.595 -0.127 23.243 1.00 89.88 97 GLY A N 1
ATOM 801 C CA . GLY A 1 9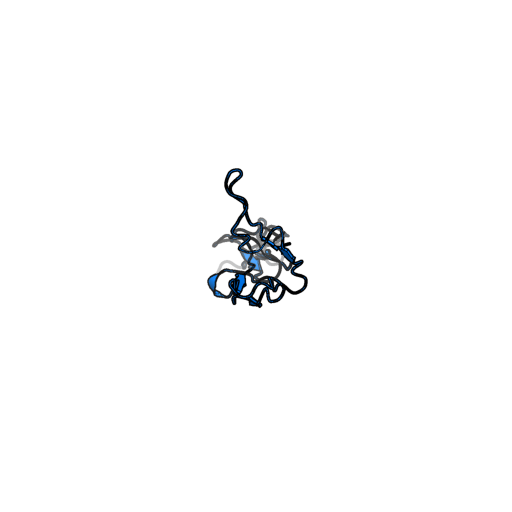7 ? -17.668 0.847 23.406 1.00 89.88 97 GLY A CA 1
ATOM 802 C C . GLY A 1 97 ? -18.248 1.385 22.098 1.00 89.88 97 GLY A C 1
ATOM 803 O O . GLY A 1 97 ? -19.237 2.095 22.183 1.00 89.88 97 GLY A O 1
ATOM 804 N N . TYR A 1 98 ? -17.737 1.003 20.920 1.00 93.25 98 TYR A N 1
ATOM 805 C CA . TYR A 1 98 ? -18.292 1.400 19.618 1.00 93.25 98 TYR A CA 1
ATOM 806 C C . TYR A 1 98 ? -18.699 0.195 18.760 1.00 93.25 98 TYR A C 1
ATOM 808 O O . TYR A 1 98 ? -18.079 -0.865 18.822 1.00 93.25 98 TYR A O 1
ATOM 816 N N . ILE A 1 99 ? -19.740 0.366 17.942 1.00 92.62 99 ILE A N 1
ATOM 817 C CA . ILE A 1 99 ? -20.312 -0.645 17.040 1.00 92.62 99 ILE A CA 1
ATOM 818 C C . ILE A 1 99 ? -20.788 -0.039 15.714 1.00 92.62 99 ILE A C 1
ATOM 820 O O . ILE A 1 99 ? -20.870 1.181 15.532 1.00 92.62 99 ILE A O 1
ATOM 824 N N . GLY A 1 100 ? -21.164 -0.934 14.799 1.00 91.62 100 GLY A N 1
ATOM 825 C CA . GLY A 1 100 ? -21.603 -0.616 13.444 1.00 91.62 100 GLY A CA 1
ATOM 826 C C . GLY A 1 100 ? -20.436 -0.589 12.461 1.00 91.62 100 GLY A C 1
ATOM 827 O O . GLY A 1 100 ? -19.279 -0.533 12.863 1.00 91.62 100 GLY A O 1
ATOM 828 N N . SER A 1 101 ? -20.742 -0.600 11.164 1.00 91.81 101 SER A N 1
ATOM 829 C CA . SER A 1 101 ? -19.739 -0.584 10.085 1.00 91.81 101 SER A CA 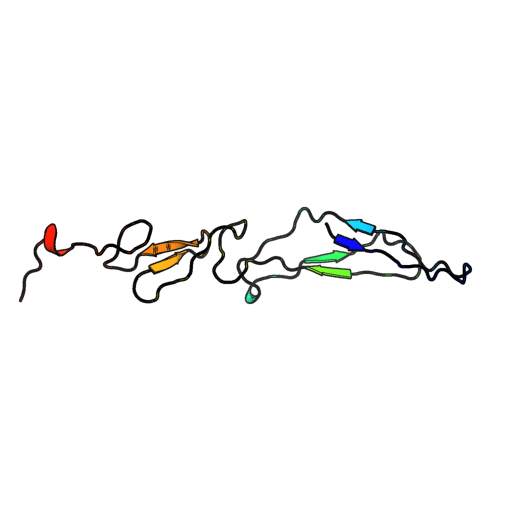1
ATOM 830 C C . SER A 1 101 ? -18.794 0.618 10.148 1.00 91.81 101 SER A C 1
ATOM 832 O O . SER A 1 101 ? -17.648 0.531 9.721 1.00 91.81 101 SER A O 1
ATOM 834 N N . ASP A 1 102 ? -19.273 1.738 10.696 1.00 92.50 102 ASP A N 1
ATOM 835 C CA . ASP A 1 102 ? -18.513 2.983 10.807 1.00 92.50 102 ASP A CA 1
ATOM 836 C C . ASP A 1 102 ? -18.025 3.297 12.222 1.00 92.50 102 ASP A C 1
ATOM 838 O O . ASP A 1 102 ? -17.394 4.336 12.426 1.00 92.50 102 ASP A O 1
ATOM 842 N N . CYS A 1 103 ? -18.319 2.432 13.199 1.00 94.44 103 CYS A N 1
ATOM 843 C CA . CYS A 1 103 ? -17.958 2.634 14.605 1.00 94.44 103 CYS A CA 1
ATOM 844 C C . CYS A 1 103 ? -18.458 3.975 15.172 1.00 94.44 103 CYS A C 1
ATOM 846 O O . CYS A 1 103 ? -17.811 4.611 16.007 1.00 94.44 103 CYS A O 1
ATOM 848 N N . LEU A 1 104 ? -19.604 4.449 14.670 1.00 90.94 104 LEU A N 1
ATOM 849 C CA . LEU A 1 104 ? -20.202 5.721 15.082 1.00 90.94 104 LEU A CA 1
ATOM 850 C C . LEU A 1 104 ? -21.234 5.567 16.196 1.00 90.94 104 LEU A C 1
ATOM 852 O O . LEU A 1 104 ? -21.548 6.562 16.848 1.00 90.94 104 LEU A O 1
ATOM 856 N N . SER A 1 105 ? -21.749 4.354 16.395 1.00 91.06 105 SER A N 1
ATOM 857 C CA . SER A 1 105 ? -22.737 4.049 17.427 1.00 91.06 105 SER A CA 1
ATOM 858 C C . SER A 1 105 ? -22.045 3.513 18.667 1.00 91.06 105 SER A C 1
ATOM 860 O O . SER A 1 105 ? -21.162 2.667 18.547 1.00 91.06 105 SER A O 1
ATOM 862 N N . ASP A 1 106 ? -22.462 3.964 19.843 1.00 89.38 106 ASP A N 1
ATOM 863 C CA . ASP A 1 106 ? -21.948 3.431 21.098 1.00 89.38 106 ASP A CA 1
ATOM 864 C C . ASP A 1 106 ? -22.609 2.084 21.427 1.00 89.38 106 ASP A C 1
ATOM 866 O O . ASP A 1 106 ? -23.798 1.863 21.170 1.00 89.38 106 ASP A O 1
ATOM 870 N N . VAL A 1 107 ? -21.845 1.175 22.032 1.00 85.69 107 VAL A N 1
ATOM 871 C CA . VAL A 1 107 ? -22.401 -0.009 22.688 1.00 85.69 107 VAL A CA 1
ATOM 872 C C . VAL A 1 107 ? -23.262 0.504 23.835 1.00 85.69 107 VAL A C 1
ATOM 874 O O . VAL A 1 107 ? -22.751 1.051 24.813 1.00 85.69 107 VAL A O 1
ATOM 877 N N . ARG A 1 108 ? -24.576 0.298 23.753 1.00 78.62 108 ARG A N 1
ATOM 878 C CA . ARG A 1 108 ? -25.514 0.624 24.834 1.00 78.62 108 ARG A CA 1
ATOM 879 C C . ARG A 1 108 ? -25.427 -0.437 25.935 1.00 78.62 108 ARG A C 1
ATOM 881 O O . ARG A 1 108 ? -26.389 -1.131 26.231 1.00 78.62 108 ARG A O 1
ATOM 888 N N . ALA A 1 109 ? -24.242 -0.577 26.531 1.00 66.88 109 ALA A N 1
ATOM 889 C CA . ALA A 1 109 ? -23.916 -1.638 27.485 1.00 66.88 109 ALA A CA 1
ATOM 890 C C . ALA A 1 109 ? -24.849 -1.639 28.707 1.00 66.88 109 ALA A C 1
ATOM 892 O O . ALA A 1 109 ? -25.140 -2.699 29.249 1.00 66.88 109 ALA A O 1
ATOM 893 N N . CYS A 1 110 ? -25.363 -0.464 29.094 1.00 72.50 110 CYS A N 1
ATOM 894 C CA . CYS A 1 110 ? -26.306 -0.324 30.201 1.00 72.50 110 CYS A CA 1
ATOM 895 C C . CYS A 1 110 ? -27.787 -0.506 29.816 1.00 72.50 110 CYS A C 1
ATOM 897 O O . CYS A 1 110 ? -28.636 -0.409 30.698 1.00 72.50 110 CYS A O 1
ATOM 899 N N . GLU A 1 111 ? -28.127 -0.728 28.541 1.00 69.56 111 GLU A N 1
ATOM 900 C CA . GLU A 1 111 ? -29.517 -1.010 28.149 1.00 69.56 111 GLU A CA 1
ATOM 901 C C . GLU A 1 111 ? -29.884 -2.481 28.332 1.00 69.56 111 GLU A C 1
ATOM 903 O O . GLU A 1 111 ? -30.940 -2.772 28.888 1.00 69.56 111 GLU A O 1
ATOM 908 N N . ASP A 1 112 ? -29.002 -3.400 27.926 1.00 69.12 112 ASP A N 1
ATOM 909 C CA . ASP A 1 112 ? -29.233 -4.840 28.101 1.00 69.12 112 ASP A CA 1
ATOM 910 C C . ASP A 1 112 ? -28.870 -5.313 29.521 1.00 69.12 112 ASP A C 1
ATOM 912 O O . ASP A 1 112 ? -29.482 -6.243 30.050 1.00 69.12 112 ASP A O 1
ATOM 916 N N . GLN A 1 113 ? -27.894 -4.663 30.169 1.00 70.19 113 GLN A N 1
ATOM 917 C CA . GLN A 1 113 ? -27.518 -4.907 31.564 1.00 70.19 113 GLN A CA 1
ATOM 918 C C . GLN A 1 113 ? -27.276 -3.578 32.291 1.00 70.19 113 GLN A C 1
ATOM 920 O O . GLN A 1 113 ? -26.178 -3.029 32.191 1.00 70.19 113 GLN A O 1
ATOM 925 N N . PRO A 1 114 ? -28.269 -3.052 33.040 1.00 75.75 114 PRO A N 1
ATOM 926 C CA . PRO A 1 114 ? -28.147 -1.781 33.743 1.00 75.75 114 PRO A CA 1
ATOM 927 C C . PRO A 1 114 ? -26.893 -1.766 34.609 1.00 75.75 114 PRO A C 1
ATOM 929 O O . PRO A 1 114 ? -26.726 -2.599 35.502 1.00 75.75 114 PRO A O 1
ATOM 932 N N . CYS A 1 115 ? -25.999 -0.822 34.331 1.00 77.38 115 CYS A N 1
ATOM 933 C CA . CYS A 1 115 ? -24.788 -0.661 35.113 1.00 77.38 115 CYS A CA 1
ATOM 934 C C . CYS A 1 115 ? -25.153 -0.325 36.570 1.00 77.38 115 CYS A C 1
ATOM 936 O O . CYS A 1 115 ? -25.892 0.623 36.841 1.00 77.38 115 CYS A O 1
ATOM 938 N N . LEU A 1 116 ? -24.652 -1.127 37.513 1.00 77.50 116 LEU A N 1
ATOM 939 C CA . LEU A 1 116 ? -24.831 -0.894 38.945 1.00 77.50 116 LEU A CA 1
ATOM 940 C C . LEU A 1 116 ? -23.891 0.231 39.383 1.00 77.50 116 LEU A C 1
ATOM 942 O O . LEU A 1 116 ? -22.676 0.125 39.227 1.00 77.50 116 LEU A O 1
ATOM 946 N N . ASN A 1 117 ? -24.459 1.305 39.924 1.00 63.47 117 ASN A N 1
ATOM 947 C CA . ASN A 1 117 ? -23.692 2.378 40.541 1.00 63.47 117 ASN A CA 1
ATOM 948 C C . ASN A 1 117 ? -23.336 1.936 41.969 1.00 63.47 117 ASN A C 1
ATOM 950 O O . ASN A 1 117 ? -24.240 1.800 42.795 1.00 63.47 117 ASN A O 1
ATOM 954 N N . ASN A 1 118 ? -22.059 1.645 42.218 1.00 55.66 118 ASN A N 1
ATOM 955 C CA . ASN A 1 118 ? -21.539 1.279 43.540 1.00 55.66 118 ASN A CA 1
ATOM 956 C C . ASN A 1 118 ? -20.955 2.506 44.237 1.00 55.66 118 ASN A C 1
ATOM 958 O O . ASN A 1 118 ? -20.113 3.177 43.600 1.00 55.66 118 ASN A O 1
#

pLDDT: mean 80.65, std 14.65, range [47.75, 97.44]

Secondary structure (DSSP, 8-state):
-EEE-----TT-TT---S-S-EEE----PPEESSTTTPPPEEEE-TT--SSS---EEEE-EEPPTTEESSSS-EE---BTTTEEE-TTT--EEEPTTEESTTS-EE--HHHHSPPP--

Foldseek 3Di:
DDKDADDDDPPDPDDDPFDHMDDDDDPDAQEAADPVPWDWDKDWPPVRDDPHDTDIDTDTHYADPQFAERVSPAGADADPVFFDADRHHRFTDGDQQFDDSVSPHGDPVCPVPNDDDD